Protein AF-A0A7S1UY72-F1 (afdb_monomer_lite)

Foldseek 3Di:
DPQPAAVPLPHDPPHDDVVVVVVVVVDDDDNDDDQLDPDDAQSLVCQFQVDRCVQLVVDDPPDDPDVVSCVSVVPTHTPLNVCVVVPHQFEDEADRHDPDDPVVVCVSHPYYDPDDHDQDDQDDDPVVCVVCPPDNPDCPSSQFADPPDDPPVRVVTRDRPPDDD

InterPro domains:
  IPR000917 Sulfatase, N-terminal [PF00884] (8-113)
  IPR017850 Alkaline-phosphatase-like, core domain superfamily [G3DSA:3.40.720.10] (2-156)
  IPR017850 Alkaline-phosphatase-like, core domain superfamily [SSF53649] (11-151)

Radius of gyration: 19.49 Å; chains: 1; bounding box: 45×44×46 Å

pLDDT: mean 70.37, std 16.97, range [24.56, 96.69]

Structure (mmCIF, N/CA/C/O backbone):
data_AF-A0A7S1UY72-F1
#
_entry.id   AF-A0A7S1UY72-F1
#
loop_
_atom_site.group_PDB
_atom_site.id
_atom_site.type_symbol
_atom_site.label_atom_id
_atom_site.label_alt_id
_atom_site.label_comp_id
_atom_site.label_asym_id
_atom_site.label_entity_id
_atom_site.label_seq_id
_atom_site.pdbx_PDB_ins_code
_atom_site.Cartn_x
_atom_site.Cartn_y
_atom_site.Cartn_z
_atom_site.occupancy
_atom_site.B_iso_or_equiv
_atom_site.auth_seq_id
_atom_site.auth_comp_id
_atom_site.auth_asym_id
_atom_site.auth_atom_id
_atom_site.pdbx_PDB_model_num
ATOM 1 N N . ASP A 1 1 ? 6.124 1.953 -16.980 1.00 37.62 1 ASP A N 1
ATOM 2 C CA . ASP A 1 1 ? 5.553 0.634 -16.626 1.00 37.62 1 ASP A CA 1
ATOM 3 C C . ASP A 1 1 ? 5.113 0.530 -15.151 1.00 37.62 1 ASP A C 1
ATOM 5 O O . ASP A 1 1 ? 5.929 0.352 -14.254 1.00 37.62 1 ASP A O 1
ATOM 9 N N . LEU A 1 2 ? 3.808 0.696 -14.908 1.00 39.97 2 LEU A N 1
ATOM 10 C CA . LEU A 1 2 ? 3.116 0.484 -13.626 1.00 39.97 2 LEU A CA 1
ATOM 11 C C . LEU A 1 2 ? 2.650 -0.979 -13.531 1.00 39.97 2 LEU A C 1
ATOM 13 O O . LEU A 1 2 ? 1.483 -1.217 -13.250 1.00 39.97 2 LEU A O 1
ATOM 17 N N . ASN A 1 3 ? 3.532 -1.935 -13.832 1.00 47.75 3 ASN A N 1
ATOM 18 C CA . ASN A 1 3 ? 3.219 -3.362 -13.855 1.00 47.75 3 ASN A CA 1
ATOM 19 C C . ASN A 1 3 ? 2.817 -3.857 -12.450 1.00 47.75 3 ASN A C 1
ATOM 21 O O . ASN A 1 3 ? 3.625 -4.338 -11.657 1.00 47.75 3 ASN A O 1
ATOM 25 N N . ASP A 1 4 ? 1.532 -3.711 -12.150 1.00 61.53 4 ASP A N 1
ATOM 26 C CA . ASP A 1 4 ? 0.777 -4.156 -10.978 1.00 61.53 4 ASP A CA 1
ATOM 27 C C . ASP A 1 4 ? 0.202 -5.567 -11.170 1.00 61.53 4 ASP A C 1
ATOM 29 O O . ASP A 1 4 ? -0.657 -6.029 -10.418 1.00 61.53 4 ASP A O 1
ATOM 33 N N . MET A 1 5 ? 0.704 -6.259 -12.188 1.00 69.62 5 MET A N 1
ATOM 34 C CA . MET A 1 5 ? 0.189 -7.516 -12.691 1.00 69.62 5 MET A CA 1
ATOM 35 C C . MET A 1 5 ? 0.377 -8.647 -11.685 1.00 69.62 5 MET A C 1
ATOM 37 O O . MET A 1 5 ? 1.388 -9.335 -11.701 1.00 69.62 5 MET A O 1
ATOM 41 N N . ILE A 1 6 ? -0.602 -8.873 -10.815 1.00 81.94 6 ILE A N 1
ATOM 42 C CA . ILE A 1 6 ? -0.671 -10.089 -10.003 1.00 81.94 6 ILE A CA 1
ATOM 43 C C . ILE A 1 6 ? -1.174 -11.254 -10.860 1.00 81.94 6 ILE A C 1
ATOM 45 O O . ILE A 1 6 ? -2.006 -11.076 -11.747 1.00 81.94 6 ILE A O 1
ATOM 49 N N . GLU A 1 7 ? -0.690 -12.463 -10.577 1.00 83.19 7 GLU A N 1
ATOM 50 C CA . GLU A 1 7 ? -0.951 -13.678 -11.374 1.00 83.19 7 GLU A CA 1
ATOM 51 C C . GLU A 1 7 ? -2.451 -13.966 -11.611 1.00 83.19 7 GLU A C 1
ATOM 53 O O . GLU A 1 7 ? -2.829 -14.641 -12.560 1.00 83.19 7 GLU A O 1
ATOM 58 N N . THR A 1 8 ? -3.316 -13.472 -10.731 1.00 82.44 8 THR A N 1
ATOM 59 C CA . THR A 1 8 ? -4.751 -13.774 -10.650 1.00 82.44 8 THR A CA 1
ATOM 60 C C . THR A 1 8 ? -5.668 -12.701 -11.247 1.00 82.44 8 THR A C 1
ATOM 62 O O . THR A 1 8 ? -6.884 -12.853 -11.157 1.00 82.44 8 THR A O 1
ATOM 65 N N . LEU A 1 9 ? -5.122 -11.632 -11.839 1.00 85.56 9 LEU A N 1
ATOM 66 C CA . LEU A 1 9 ? -5.877 -10.552 -12.499 1.00 85.56 9 LEU A CA 1
ATOM 67 C C . LEU A 1 9 ? -5.342 -10.291 -13.917 1.00 85.56 9 LEU A C 1
ATOM 69 O O . LEU A 1 9 ? -4.945 -9.174 -14.234 1.00 85.56 9 LEU A O 1
ATOM 73 N N . ASP A 1 10 ? -5.276 -11.341 -14.740 1.00 80.75 10 ASP A N 1
ATOM 74 C CA . ASP A 1 10 ? -4.728 -11.298 -16.108 1.00 80.75 10 ASP A CA 1
ATOM 75 C C . ASP A 1 10 ? -3.290 -10.748 -16.184 1.00 80.75 10 ASP A C 1
ATOM 77 O O . ASP A 1 10 ? -2.871 -10.140 -17.170 1.00 80.75 10 ASP A O 1
ATOM 81 N N . GLY A 1 11 ? -2.518 -10.971 -15.117 1.00 76.62 11 GLY A N 1
ATOM 82 C CA . GLY A 1 11 ? -1.134 -10.536 -15.037 1.00 76.62 11 GLY A CA 1
ATOM 83 C C . GLY A 1 11 ? -0.204 -11.284 -15.996 1.00 76.62 11 GLY A C 1
ATOM 84 O O . GLY A 1 11 ? -0.499 -12.381 -16.472 1.00 76.62 11 GLY A O 1
ATOM 85 N N . HIS A 1 12 ? 0.964 -10.698 -16.267 1.00 80.81 12 HIS A N 1
ATOM 86 C CA . HIS A 1 12 ? 1.964 -11.272 -17.165 1.00 80.81 12 HIS A CA 1
ATOM 87 C C . HIS A 1 12 ? 2.362 -12.707 -16.743 1.00 80.81 12 HIS A C 1
ATOM 89 O O . HIS A 1 12 ? 2.625 -12.925 -15.558 1.00 80.81 12 HIS A O 1
ATOM 95 N N . PRO A 1 13 ? 2.526 -13.677 -17.673 1.00 80.25 13 PRO A N 1
ATOM 96 C CA . PRO A 1 13 ? 2.805 -15.087 -17.343 1.00 80.25 13 PRO A CA 1
ATOM 97 C C . PRO A 1 13 ? 4.064 -15.343 -16.501 1.00 80.25 13 PRO A C 1
ATOM 99 O O . PRO A 1 13 ? 4.228 -16.415 -15.923 1.00 80.25 13 PRO A O 1
ATOM 102 N N . GLN A 1 14 ? 4.989 -14.381 -16.455 1.00 78.81 14 GLN A N 1
ATOM 103 C CA . GLN A 1 14 ? 6.200 -14.475 -15.634 1.00 78.81 14 GLN A CA 1
ATOM 104 C C . GLN A 1 14 ? 5.970 -14.095 -14.164 1.00 78.81 14 GLN A C 1
ATOM 106 O O . GLN A 1 14 ? 6.830 -14.385 -13.330 1.00 78.81 14 GLN A O 1
ATOM 111 N N . VAL A 1 15 ? 4.851 -13.447 -13.825 1.00 79.19 15 VAL A N 1
ATOM 112 C CA . VAL A 1 15 ? 4.600 -12.994 -12.458 1.00 79.19 15 VAL A CA 1
ATOM 113 C C . VAL A 1 15 ? 4.172 -14.163 -11.582 1.00 79.19 15 VAL A C 1
ATOM 115 O O . VAL A 1 15 ? 3.207 -14.868 -11.861 1.00 79.19 15 VAL A O 1
ATOM 118 N N . LYS A 1 16 ? 4.897 -14.346 -10.477 1.00 83.06 16 LYS A N 1
ATOM 119 C CA . LYS A 1 16 ? 4.622 -15.370 -9.468 1.00 83.06 16 LYS A CA 1
ATOM 120 C C . LYS A 1 16 ? 4.271 -14.695 -8.151 1.00 83.06 16 LYS A C 1
ATOM 122 O O . LYS A 1 16 ? 5.156 -14.233 -7.432 1.00 83.06 16 LYS A O 1
ATOM 127 N N . THR A 1 17 ? 2.986 -14.667 -7.809 1.00 89.06 17 THR A N 1
ATOM 128 C CA . THR A 1 17 ? 2.483 -14.046 -6.571 1.00 89.06 17 THR A CA 1
ATOM 129 C C . THR A 1 17 ? 1.678 -15.041 -5.726 1.00 89.06 17 THR A C 1
ATOM 131 O O . THR A 1 17 ? 0.512 -14.780 -5.419 1.00 89.06 17 THR A O 1
ATOM 134 N N . PRO A 1 18 ? 2.273 -16.176 -5.296 1.00 90.81 18 PRO A N 1
ATOM 135 C CA . PRO A 1 18 ? 1.534 -17.264 -4.646 1.00 90.81 18 PRO A CA 1
ATOM 136 C C . PRO A 1 18 ? 0.851 -16.832 -3.340 1.00 90.81 18 PRO A C 1
ATOM 138 O O . PRO A 1 18 ? -0.255 -17.271 -3.036 1.00 90.81 18 PRO A O 1
ATOM 141 N N . ASN A 1 19 ? 1.470 -15.918 -2.584 1.00 92.88 19 ASN A N 1
ATOM 142 C CA . ASN A 1 19 ? 0.880 -15.379 -1.356 1.00 92.88 19 ASN A CA 1
ATOM 143 C C . ASN A 1 19 ? -0.342 -14.488 -1.625 1.00 92.88 19 ASN A C 1
ATOM 145 O O . ASN A 1 19 ? -1.293 -14.527 -0.848 1.00 92.88 19 ASN A O 1
ATOM 149 N N . ILE A 1 20 ? -0.332 -13.716 -2.717 1.00 92.56 20 ILE A N 1
ATOM 150 C CA . ILE A 1 20 ? -1.474 -12.882 -3.116 1.00 92.56 20 ILE A CA 1
ATOM 151 C C . ILE A 1 20 ? -2.597 -13.755 -3.671 1.00 92.56 20 ILE A C 1
ATOM 153 O O . ILE A 1 20 ? -3.744 -13.569 -3.276 1.00 92.56 20 ILE A O 1
ATOM 157 N N . ARG A 1 21 ? -2.273 -14.760 -4.497 1.00 91.56 21 ARG A N 1
ATOM 158 C CA . ARG A 1 21 ? -3.246 -15.758 -4.966 1.00 91.56 21 ARG A CA 1
ATOM 159 C C . ARG A 1 21 ? -3.988 -16.395 -3.791 1.00 91.56 21 ARG A C 1
ATOM 161 O O . ARG A 1 21 ? -5.212 -16.339 -3.742 1.00 91.56 21 ARG A O 1
ATOM 168 N N . ARG A 1 22 ? -3.250 -16.922 -2.809 1.00 94.75 22 ARG A N 1
ATOM 169 C CA . ARG A 1 22 ? -3.833 -17.542 -1.609 1.00 94.75 22 ARG A CA 1
ATOM 170 C C . ARG A 1 22 ? -4.723 -16.572 -0.821 1.00 94.75 22 ARG A C 1
ATOM 172 O O . ARG A 1 22 ? -5.740 -16.975 -0.260 1.00 94.75 22 ARG A O 1
ATOM 179 N N . LEU A 1 23 ? -4.341 -15.293 -0.747 1.00 94.62 23 LEU A N 1
ATOM 180 C CA . LEU A 1 23 ? -5.172 -14.271 -0.110 1.00 94.62 23 LEU A CA 1
ATOM 181 C C . LEU A 1 23 ? -6.482 -14.068 -0.883 1.00 94.62 23 LEU A C 1
ATOM 183 O O . LEU A 1 23 ? -7.543 -14.038 -0.267 1.00 94.62 23 LEU A O 1
ATOM 187 N N . MET A 1 24 ? -6.423 -13.980 -2.213 1.00 92.94 24 MET A N 1
ATOM 188 C CA . MET A 1 24 ? -7.605 -13.804 -3.063 1.00 92.94 24 MET A CA 1
ATOM 189 C C . MET A 1 24 ? -8.580 -14.981 -2.984 1.00 92.94 24 MET A C 1
ATOM 191 O O . MET A 1 24 ? -9.782 -14.751 -2.953 1.00 92.94 24 MET A O 1
ATOM 195 N N . GLU A 1 25 ? -8.086 -16.217 -2.879 1.00 94.06 25 GLU A N 1
ATOM 196 C CA . GLU A 1 25 ? -8.919 -17.424 -2.714 1.00 94.06 25 GLU A CA 1
ATOM 197 C C . GLU A 1 25 ? -9.764 -17.411 -1.429 1.00 94.06 25 GLU A C 1
ATOM 199 O O . GLU A 1 25 ? -10.766 -18.116 -1.334 1.00 94.06 25 GLU A O 1
ATOM 204 N N . THR A 1 26 ? -9.365 -16.615 -0.435 1.00 96.69 26 THR A N 1
ATOM 205 C CA . THR A 1 26 ? -10.006 -16.555 0.888 1.00 96.69 26 THR A CA 1
ATOM 206 C C . THR A 1 26 ? -10.572 -15.175 1.231 1.00 96.69 26 THR A C 1
ATOM 208 O O . THR A 1 26 ? -11.023 -14.962 2.355 1.00 96.69 26 THR A O 1
ATOM 211 N N . SER A 1 27 ? -10.571 -14.238 0.278 1.00 96.00 27 SER A N 1
ATOM 212 C CA . SER A 1 27 ? -10.969 -12.841 0.489 1.00 96.00 27 SER A CA 1
ATOM 213 C C . SER A 1 27 ? -11.944 -12.353 -0.580 1.00 96.00 27 SER A C 1
ATOM 215 O O . SER A 1 27 ? -12.146 -12.978 -1.617 1.00 96.00 27 SER A O 1
ATOM 217 N N . VAL A 1 28 ? -12.523 -11.176 -0.350 1.00 94.75 28 VAL A N 1
ATOM 218 C CA . VAL A 1 28 ? -13.255 -10.445 -1.389 1.00 94.75 28 VAL A CA 1
ATOM 219 C C . VAL A 1 28 ? -12.253 -9.701 -2.269 1.00 94.75 28 VAL A C 1
ATOM 221 O O . VAL A 1 28 ? -11.420 -8.949 -1.764 1.00 94.75 28 VAL A O 1
ATOM 224 N N . SER A 1 29 ? -12.352 -9.898 -3.583 1.00 91.31 29 SER A N 1
ATOM 225 C CA . SER A 1 29 ? -11.509 -9.222 -4.573 1.00 91.31 29 SER A CA 1
ATOM 226 C C . SER A 1 29 ? -12.309 -8.157 -5.319 1.00 91.31 29 SER A C 1
ATOM 228 O O . SER A 1 29 ? -13.420 -8.418 -5.778 1.00 91.31 29 SER A O 1
ATOM 230 N N . PHE A 1 30 ? -11.735 -6.963 -5.459 1.00 90.81 30 PHE A N 1
ATOM 231 C CA . PHE A 1 30 ? -12.332 -5.862 -6.215 1.00 90.81 30 PHE A CA 1
ATOM 232 C C . PHE A 1 30 ? -11.676 -5.771 -7.591 1.00 90.81 30 PHE A C 1
ATOM 234 O O . PHE A 1 30 ? -10.473 -5.549 -7.685 1.00 90.81 30 PHE A O 1
ATOM 241 N N . THR A 1 31 ? -12.467 -5.893 -8.655 1.00 88.38 31 THR A N 1
ATOM 242 C CA . THR A 1 31 ? -11.990 -5.745 -10.044 1.00 88.38 31 THR A CA 1
ATOM 243 C C . THR A 1 31 ? -11.926 -4.285 -10.501 1.00 88.38 31 THR A C 1
ATOM 245 O O . THR A 1 31 ? -11.349 -3.986 -11.539 1.00 88.38 31 THR A O 1
ATOM 248 N N . GLN A 1 32 ? -12.504 -3.368 -9.718 1.00 89.69 32 GLN A N 1
ATOM 249 C CA . GLN A 1 32 ? -12.519 -1.926 -9.970 1.00 89.69 32 GLN A CA 1
ATOM 250 C C . GLN A 1 32 ? -12.139 -1.169 -8.690 1.00 89.69 32 GLN A C 1
ATOM 252 O O . GLN A 1 32 ? -12.993 -0.657 -7.967 1.00 89.69 32 GLN A O 1
ATOM 257 N N . ALA A 1 33 ? -10.839 -1.136 -8.388 1.00 89.69 33 ALA A N 1
ATOM 258 C CA . ALA A 1 33 ? -10.268 -0.418 -7.250 1.00 89.69 33 ALA A CA 1
ATOM 259 C C . ALA A 1 33 ? -9.374 0.727 -7.750 1.00 89.69 33 ALA A C 1
ATOM 261 O O . ALA A 1 33 ? -8.217 0.525 -8.109 1.00 89.69 33 ALA A O 1
ATOM 262 N N . HIS A 1 34 ? -9.918 1.943 -7.799 1.00 91.00 34 HIS A N 1
ATOM 263 C CA . HIS A 1 34 ? -9.231 3.093 -8.389 1.00 91.00 34 HIS A CA 1
ATOM 264 C C . HIS A 1 34 ? -8.509 3.943 -7.340 1.00 91.00 34 HIS A C 1
ATOM 266 O O . HIS A 1 34 ? -9.065 4.286 -6.296 1.00 91.00 34 HIS A O 1
ATOM 272 N N . ALA A 1 35 ? -7.278 4.356 -7.651 1.00 90.62 35 ALA A N 1
ATOM 273 C CA . ALA A 1 35 ? -6.602 5.415 -6.912 1.00 90.62 35 ALA A CA 1
ATOM 274 C C . ALA A 1 35 ? -7.235 6.776 -7.236 1.00 90.62 35 ALA A C 1
ATOM 276 O O . ALA A 1 35 ? -7.596 7.050 -8.378 1.00 90.62 35 ALA A O 1
ATOM 277 N N . THR A 1 36 ? -7.297 7.674 -6.251 1.00 90.81 36 THR A N 1
ATOM 278 C CA . THR A 1 36 ? -7.864 9.022 -6.441 1.00 90.81 36 THR A CA 1
ATOM 279 C C . THR A 1 36 ? -7.008 9.932 -7.326 1.00 90.81 36 THR A C 1
ATOM 281 O O . THR A 1 36 ? -7.493 10.947 -7.819 1.00 90.81 36 THR A O 1
ATOM 284 N N . ILE A 1 37 ? -5.729 9.591 -7.511 1.00 88.00 37 ILE A N 1
ATOM 285 C CA . ILE A 1 37 ? -4.772 10.276 -8.384 1.00 88.00 37 ILE A CA 1
ATOM 286 C C . ILE A 1 37 ? -3.579 9.341 -8.665 1.00 88.00 37 ILE A C 1
ATOM 288 O O . ILE A 1 37 ? -3.120 8.663 -7.740 1.00 88.00 37 ILE A O 1
ATOM 292 N N . PRO A 1 38 ? -3.019 9.308 -9.890 1.00 87.31 38 PRO A N 1
ATOM 293 C CA . PRO A 1 38 ? -1.881 8.451 -10.236 1.00 87.31 38 PRO A CA 1
ATOM 294 C C . PRO A 1 38 ? -0.534 9.051 -9.781 1.00 87.31 38 PRO A C 1
ATOM 296 O O . PRO A 1 38 ? 0.433 9.103 -10.535 1.00 87.31 38 PRO A O 1
ATOM 299 N N . GLN A 1 39 ? -0.451 9.547 -8.541 1.00 81.62 39 GLN A N 1
ATOM 300 C CA . GLN A 1 39 ? 0.793 10.079 -7.977 1.00 81.62 39 GLN A CA 1
ATOM 301 C C . GLN A 1 39 ? 0.962 9.682 -6.507 1.00 81.62 39 GLN A C 1
ATOM 303 O O . GLN A 1 39 ? 0.041 9.782 -5.700 1.00 81.62 39 GLN A O 1
ATOM 308 N N . CYS A 1 40 ? 2.180 9.266 -6.141 1.00 77.88 40 CYS A N 1
ATOM 309 C CA . CYS A 1 40 ? 2.477 8.603 -4.870 1.00 77.88 40 CYS A CA 1
ATOM 310 C C . CYS A 1 40 ? 2.064 9.399 -3.620 1.00 77.88 40 CYS A C 1
ATOM 312 O O . CYS A 1 40 ? 1.341 8.869 -2.778 1.00 77.88 40 CYS A O 1
ATOM 314 N N . LYS A 1 41 ? 2.516 10.653 -3.478 1.00 75.38 41 LYS A N 1
ATOM 315 C CA . LYS A 1 41 ? 2.227 11.480 -2.297 1.00 75.38 41 LYS A CA 1
ATOM 316 C C . LYS A 1 41 ? 0.734 11.823 -2.170 1.00 75.38 41 LYS A C 1
ATOM 318 O O . LYS A 1 41 ? 0.174 11.564 -1.105 1.00 75.38 41 LYS A O 1
ATOM 323 N N . PRO A 1 42 ? 0.073 12.378 -3.205 1.00 80.06 42 PRO A N 1
ATOM 324 C CA . PRO A 1 42 ? -1.327 12.772 -3.091 1.00 80.06 42 PRO A CA 1
ATOM 325 C C . PRO A 1 42 ? -2.286 11.580 -3.015 1.00 80.06 42 PRO A C 1
ATOM 327 O O . PRO A 1 42 ? -3.266 11.657 -2.280 1.00 80.06 42 PRO A O 1
ATOM 330 N N . SER A 1 43 ? -1.966 10.446 -3.651 1.00 85.25 43 SER A N 1
ATOM 331 C CA . SER A 1 43 ? -2.733 9.200 -3.510 1.00 85.25 43 SER A CA 1
ATOM 332 C C . SER A 1 43 ? -2.729 8.694 -2.062 1.00 85.25 43 SER A C 1
ATOM 334 O O . SER A 1 43 ? -3.789 8.463 -1.484 1.00 85.25 43 SER A O 1
ATOM 336 N N . ARG A 1 44 ? -1.551 8.616 -1.418 1.00 83.25 44 ARG A N 1
ATOM 337 C CA . ARG A 1 44 ? -1.430 8.184 -0.010 1.00 83.25 44 ARG A CA 1
ATOM 338 C C . ARG A 1 44 ? -2.104 9.156 0.954 1.00 83.25 44 ARG A C 1
ATOM 340 O O . ARG A 1 44 ? -2.785 8.723 1.875 1.00 83.25 44 ARG A O 1
ATOM 347 N N . CYS A 1 45 ? -1.937 10.462 0.737 1.00 80.50 45 CYS A N 1
ATOM 348 C CA . CYS A 1 45 ? -2.616 11.480 1.540 1.0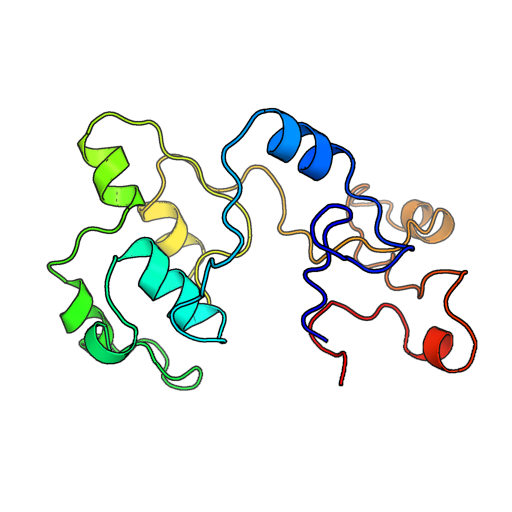0 80.50 45 CYS A CA 1
ATOM 349 C C . CYS A 1 45 ? -4.139 11.328 1.449 1.00 80.50 45 CYS A C 1
ATOM 351 O O . CYS A 1 45 ? -4.819 11.353 2.473 1.00 80.50 45 CYS A O 1
ATOM 353 N N . SER A 1 46 ? -4.659 11.115 0.241 1.00 85.44 46 SER A N 1
ATOM 354 C CA . SER A 1 46 ? -6.085 10.919 0.007 1.00 85.44 46 SER A CA 1
ATOM 355 C C . SER A 1 46 ? -6.617 9.658 0.688 1.00 85.44 46 SER A C 1
ATOM 357 O O . SER A 1 46 ? -7.597 9.735 1.420 1.00 85.44 46 SER A O 1
ATOM 359 N N . PHE A 1 47 ? -5.914 8.531 0.548 1.00 87.75 47 PHE A N 1
ATOM 360 C CA . PHE A 1 47 ? -6.265 7.279 1.221 1.00 87.75 47 PHE A CA 1
ATOM 361 C C . PHE A 1 47 ? -6.314 7.425 2.749 1.00 87.75 47 PHE A C 1
ATOM 363 O O . PHE A 1 47 ? -7.268 6.991 3.386 1.00 87.75 47 PHE A O 1
ATOM 370 N N . LEU A 1 48 ? -5.304 8.065 3.346 1.00 84.12 48 LEU A N 1
ATOM 371 C CA . LEU A 1 48 ? -5.195 8.179 4.802 1.00 84.12 48 LEU A CA 1
ATOM 372 C C . LEU A 1 48 ? -6.157 9.197 5.408 1.00 84.12 48 LE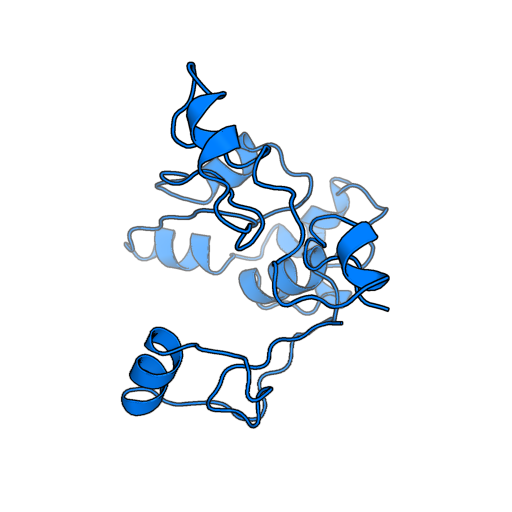U A C 1
ATOM 374 O O . LEU A 1 48 ? -6.560 9.020 6.549 1.00 84.12 48 LEU A O 1
ATOM 378 N N . SER A 1 49 ? -6.481 10.271 4.692 1.00 82.75 49 SER A N 1
ATOM 379 C CA . SER A 1 49 ? -7.380 11.322 5.191 1.00 82.75 49 SER A CA 1
ATOM 380 C C . SER A 1 49 ? -8.843 11.108 4.806 1.00 82.75 49 SER A C 1
ATOM 382 O O . SER A 1 49 ? -9.711 11.783 5.346 1.00 82.75 49 SER A O 1
ATOM 384 N N . GLY A 1 50 ? -9.125 10.230 3.838 1.00 87.00 50 GLY A N 1
ATOM 385 C CA . GLY A 1 50 ? -10.454 10.099 3.237 1.00 87.00 50 GLY A CA 1
ATOM 386 C C . GLY A 1 50 ? -10.866 11.293 2.366 1.00 87.00 50 GLY A C 1
ATOM 387 O O . GLY A 1 50 ? -12.002 11.348 1.903 1.00 87.00 50 GLY A O 1
ATOM 388 N N . LEU A 1 51 ? -9.968 12.255 2.128 1.00 85.50 51 LEU A N 1
ATOM 389 C CA . LEU A 1 51 ? -10.238 13.433 1.309 1.00 85.50 51 LEU A CA 1
ATOM 390 C C . LEU A 1 51 ? -9.714 13.265 -0.110 1.00 85.50 51 LEU A C 1
ATOM 392 O O . LEU A 1 51 ? -8.638 12.712 -0.332 1.00 85.50 51 LEU A O 1
ATOM 396 N N . TYR A 1 52 ? -10.411 13.840 -1.087 1.00 87.19 52 TYR A N 1
ATOM 397 C CA . TYR A 1 52 ? -9.847 13.960 -2.426 1.00 87.19 52 TYR A CA 1
ATOM 398 C C . TYR A 1 52 ? -8.621 14.892 -2.430 1.00 87.19 52 TYR A C 1
ATOM 400 O O . TYR A 1 52 ? -8.588 15.872 -1.677 1.00 87.19 52 TYR A O 1
ATOM 408 N N . PRO A 1 53 ? -7.636 14.663 -3.323 1.00 81.75 53 PRO A N 1
ATOM 409 C CA . PRO A 1 53 ? -6.450 15.518 -3.431 1.00 81.75 53 PRO A CA 1
ATOM 410 C C . PRO A 1 53 ? -6.772 17.006 -3.634 1.00 81.75 53 PRO A C 1
ATOM 412 O O . PRO A 1 53 ? -6.077 17.873 -3.108 1.00 81.75 53 PRO A O 1
ATOM 415 N N . HIS A 1 54 ? -7.854 17.322 -4.358 1.00 82.75 54 HIS A N 1
ATOM 416 C CA . HIS A 1 54 ? -8.291 18.705 -4.568 1.00 82.75 54 HIS A CA 1
ATOM 417 C C . HIS A 1 54 ? -8.855 19.362 -3.298 1.00 82.75 54 HIS A C 1
ATOM 419 O O . HIS A 1 54 ? -8.718 20.571 -3.125 1.00 82.75 54 HIS A O 1
ATOM 425 N N . THR A 1 55 ? -9.426 18.574 -2.384 1.00 80.88 55 THR A N 1
ATOM 426 C CA . THR A 1 55 ? -9.935 19.040 -1.087 1.00 80.88 55 THR A CA 1
ATOM 427 C C . THR A 1 55 ? -8.797 19.271 -0.099 1.00 80.88 55 THR A C 1
ATOM 429 O O . THR A 1 55 ? -8.742 20.318 0.545 1.00 80.88 55 THR A O 1
ATOM 432 N N . SER A 1 56 ? -7.846 18.333 -0.014 1.00 72.88 56 SER A N 1
ATOM 433 C CA . SER A 1 56 ? -6.658 18.479 0.840 1.00 72.88 56 SER A CA 1
ATOM 434 C C . SER A 1 56 ? -5.655 19.505 0.297 1.00 72.88 56 SER A C 1
ATOM 436 O O . SER A 1 56 ? -4.725 19.894 1.000 1.00 72.88 56 SER A O 1
ATOM 438 N N . LYS A 1 57 ? -5.835 19.938 -0.962 1.00 72.81 57 LYS A N 1
ATOM 439 C CA . LYS A 1 57 ? -4.929 20.793 -1.749 1.00 72.81 57 LYS A CA 1
ATOM 440 C C . LYS A 1 57 ? -3.546 20.184 -1.971 1.00 72.81 57 LYS A C 1
ATOM 442 O O . LYS A 1 57 ? -2.678 20.823 -2.560 1.00 72.81 57 LYS A O 1
ATOM 447 N N . TYR A 1 58 ? -3.332 18.940 -1.565 1.00 70.12 58 TYR A N 1
ATOM 448 C CA . TYR A 1 58 ? -2.067 18.243 -1.705 1.00 70.12 58 TYR A CA 1
ATOM 449 C C . TYR A 1 58 ? -2.031 17.562 -3.078 1.00 70.12 58 TYR A C 1
ATOM 451 O O . TYR A 1 58 ? -2.346 16.385 -3.181 1.00 70.12 58 TYR A O 1
ATOM 459 N N . ILE A 1 59 ? -1.737 18.324 -4.143 1.00 62.75 59 ILE A N 1
ATOM 460 C CA . ILE A 1 59 ? -1.853 17.871 -5.551 1.00 62.75 59 ILE A CA 1
ATOM 461 C C . ILE A 1 59 ? -0.507 17.890 -6.302 1.00 62.75 59 ILE A C 1
ATOM 463 O O . ILE A 1 59 ? -0.345 17.147 -7.264 1.00 62.75 59 ILE A O 1
ATOM 467 N N . PHE A 1 60 ? 0.480 18.698 -5.878 1.00 58.94 60 PHE A N 1
ATOM 468 C CA . PHE A 1 60 ? 1.705 18.924 -6.662 1.00 58.94 60 PHE A CA 1
ATOM 469 C C . PHE A 1 60 ? 3.004 18.615 -5.893 1.00 58.94 60 PHE A C 1
ATOM 471 O O . PHE A 1 60 ? 3.172 19.070 -4.762 1.00 58.94 60 PHE A O 1
ATOM 478 N N . PRO A 1 61 ? 3.966 17.901 -6.512 1.00 52.09 61 PRO A N 1
ATOM 479 C CA . PRO A 1 61 ? 5.166 17.377 -5.852 1.00 52.09 61 PRO A CA 1
ATOM 480 C C . PRO A 1 61 ? 6.205 18.445 -5.477 1.00 52.09 61 PRO A C 1
ATOM 482 O O . PRO A 1 61 ? 7.019 18.184 -4.588 1.00 52.09 61 PRO A O 1
ATOM 485 N N . ASN A 1 62 ? 6.152 19.619 -6.121 1.00 51.66 62 ASN A N 1
ATOM 486 C CA . ASN A 1 62 ? 7.146 20.697 -6.002 1.00 51.66 62 ASN A CA 1
ATOM 487 C C . ASN A 1 62 ? 6.779 21.769 -4.972 1.00 51.66 62 ASN A C 1
ATOM 489 O O . ASN A 1 62 ? 7.597 22.629 -4.655 1.00 51.66 62 ASN A O 1
ATOM 493 N N . ASN A 1 63 ? 5.574 21.705 -4.412 1.00 48.41 63 ASN A N 1
ATOM 494 C CA . ASN A 1 63 ? 5.244 22.504 -3.251 1.00 48.41 63 ASN A CA 1
ATOM 495 C C . ASN A 1 63 ? 5.626 21.676 -2.027 1.00 48.41 63 ASN A C 1
ATOM 497 O O . ASN A 1 63 ? 4.905 20.759 -1.634 1.00 48.41 63 ASN A O 1
ATOM 501 N N . LEU A 1 64 ? 6.785 21.985 -1.431 1.00 49.69 64 LEU A N 1
ATOM 502 C CA . LEU A 1 64 ? 7.046 21.624 -0.036 1.00 49.69 64 LEU A CA 1
ATOM 503 C C . LEU A 1 64 ? 5.776 21.935 0.771 1.00 49.69 64 LEU A C 1
ATOM 505 O O . LEU A 1 64 ? 5.142 22.955 0.476 1.00 49.69 64 LEU A O 1
ATOM 509 N N . PRO A 1 65 ? 5.372 21.088 1.736 1.00 50.91 65 PRO A N 1
ATOM 510 C CA . PRO A 1 65 ? 4.187 21.348 2.536 1.00 50.91 65 PRO A CA 1
ATOM 511 C C . PRO A 1 65 ? 4.423 22.632 3.332 1.00 50.91 65 PRO A C 1
ATOM 513 O O . PRO A 1 65 ? 4.973 22.628 4.429 1.00 50.91 65 PRO A O 1
ATOM 516 N N . LYS A 1 66 ? 4.039 23.761 2.741 1.00 50.31 66 LYS A N 1
ATOM 517 C CA . LYS A 1 66 ? 3.863 25.020 3.437 1.00 50.31 66 LYS A CA 1
ATOM 518 C C . LYS A 1 66 ? 2.846 24.786 4.564 1.00 50.31 66 LYS A C 1
ATOM 520 O O . LYS A 1 66 ? 1.931 23.976 4.386 1.00 50.31 66 LYS A O 1
ATOM 525 N N . PRO A 1 67 ? 2.971 25.476 5.705 1.00 48.31 67 PRO A N 1
ATOM 526 C CA . PRO A 1 67 ? 2.032 25.367 6.821 1.00 48.31 67 PRO A CA 1
ATOM 527 C C . PRO A 1 67 ? 0.555 25.462 6.392 1.00 48.31 67 PRO A C 1
ATOM 529 O O . PRO A 1 67 ? -0.295 24.779 6.956 1.00 48.31 67 PRO A O 1
ATOM 532 N N . GLU A 1 68 ? 0.245 26.218 5.335 1.00 45.28 68 GLU A N 1
ATOM 533 C CA . GLU A 1 68 ? -1.099 26.297 4.748 1.00 45.28 68 GLU A CA 1
ATOM 534 C C . GLU A 1 68 ? -1.661 24.991 4.139 1.00 45.28 68 GLU A C 1
ATOM 536 O O . GLU A 1 68 ? -2.882 24.845 4.094 1.00 45.28 68 GLU A O 1
ATOM 541 N N . PHE A 1 69 ? -0.846 24.006 3.729 1.00 50.81 69 PHE A N 1
ATOM 542 C CA . PHE A 1 69 ? -1.360 22.687 3.300 1.00 50.81 69 PHE A CA 1
ATOM 543 C C . PHE A 1 69 ? -1.958 21.902 4.468 1.00 50.81 69 PHE A C 1
ATOM 545 O O . PHE A 1 69 ? -2.892 21.123 4.289 1.00 50.81 69 PHE A O 1
ATOM 552 N N . PHE A 1 70 ? -1.471 22.156 5.682 1.00 51.06 70 PHE A N 1
ATOM 553 C CA . PHE A 1 70 ? -2.054 21.583 6.884 1.00 51.06 70 PHE A CA 1
ATOM 554 C C . PHE A 1 70 ? -3.407 22.207 7.207 1.00 51.06 70 PHE A C 1
ATOM 556 O O . PHE A 1 70 ? -4.146 21.605 7.966 1.00 51.06 70 PHE A O 1
ATOM 563 N N . TRP A 1 71 ? -3.795 23.350 6.628 1.00 47.25 71 TRP A N 1
ATOM 564 C CA . TRP A 1 71 ? -5.091 23.969 6.929 1.00 47.25 71 TRP A CA 1
ATOM 565 C C . TRP A 1 71 ? -6.277 23.085 6.517 1.00 47.25 71 TRP A C 1
ATOM 567 O O . TRP A 1 71 ? -7.237 22.966 7.272 1.00 47.25 71 TRP A O 1
ATOM 577 N N . GLY A 1 72 ? -6.189 22.409 5.363 1.00 52.03 72 GLY A N 1
ATOM 578 C CA . GLY A 1 72 ? -7.215 21.458 4.911 1.00 52.03 72 GLY A CA 1
ATOM 579 C C . GLY A 1 72 ? -7.262 20.161 5.729 1.00 52.03 72 GLY A C 1
ATOM 580 O O . GLY A 1 72 ? -8.284 19.483 5.744 1.00 52.03 72 GLY A O 1
ATOM 581 N N . LEU A 1 73 ? -6.173 19.838 6.435 1.00 61.41 73 LEU A N 1
ATOM 582 C CA . LEU A 1 73 ? -6.028 18.630 7.252 1.00 61.41 73 LEU A CA 1
ATOM 583 C C . LEU A 1 73 ? -6.085 18.904 8.765 1.00 61.41 73 LEU A C 1
ATOM 585 O O . LEU A 1 73 ? -6.180 17.968 9.545 1.00 61.41 73 LEU A O 1
ATOM 589 N N . LYS A 1 74 ? -6.070 20.170 9.201 1.00 61.94 74 LYS A N 1
ATOM 590 C CA . LYS A 1 74 ? -5.938 20.585 10.612 1.00 61.94 74 LYS A CA 1
ATOM 591 C C . LYS A 1 74 ? -7.053 20.046 11.506 1.00 61.94 74 LYS A C 1
ATOM 593 O O . LYS A 1 74 ? -6.857 19.871 12.702 1.00 61.94 74 LYS A O 1
ATOM 598 N N . HIS A 1 75 ? -8.222 19.819 10.919 1.00 68.31 75 HIS A N 1
ATOM 599 C CA . HIS A 1 75 ? -9.411 19.307 11.597 1.00 68.31 75 HIS A CA 1
ATOM 600 C C . HIS A 1 75 ? -9.815 17.921 11.096 1.00 68.31 75 HIS A C 1
ATOM 602 O O . HIS A 1 75 ? -10.926 17.476 11.368 1.00 68.31 75 HIS A O 1
ATOM 608 N N . GLN A 1 76 ? -8.949 17.262 10.328 1.00 72.50 76 GLN A N 1
ATOM 609 C CA . GLN A 1 76 ? -9.237 15.964 9.743 1.00 72.50 76 GLN A CA 1
ATOM 610 C C . GLN A 1 76 ? -8.388 14.911 10.414 1.00 72.50 76 GLN A C 1
ATOM 612 O O . GLN A 1 76 ? -7.167 15.026 10.486 1.00 72.50 76 GLN A O 1
ATOM 617 N N . ARG A 1 77 ? -9.069 13.878 10.893 1.00 79.31 77 ARG A N 1
ATOM 618 C CA . ARG A 1 77 ? -8.422 12.722 11.482 1.00 79.31 77 ARG A CA 1
ATOM 619 C C . ARG A 1 77 ? -8.020 11.766 10.373 1.00 79.31 77 ARG A C 1
ATOM 621 O O . ARG A 1 77 ? -8.845 11.400 9.539 1.00 79.31 77 ARG A O 1
ATOM 628 N N . THR A 1 78 ? -6.768 11.344 10.374 1.00 83.44 78 THR A N 1
ATOM 629 C CA . THR A 1 78 ? -6.313 10.267 9.498 1.00 83.44 78 THR A CA 1
ATOM 630 C C . THR A 1 78 ? -6.839 8.912 9.974 1.00 83.44 78 THR A C 1
ATOM 632 O O . THR A 1 78 ? -7.174 8.725 11.144 1.00 83.44 78 THR A O 1
ATOM 635 N N . LEU A 1 79 ? -6.852 7.924 9.081 1.00 86.69 79 LEU A N 1
ATOM 636 C CA . LEU A 1 79 ? -7.213 6.542 9.389 1.00 86.69 79 LEU A CA 1
ATOM 637 C C . LEU A 1 79 ? -6.415 5.991 10.586 1.00 86.69 79 LEU A C 1
ATOM 639 O O . LEU A 1 79 ? -6.968 5.316 11.446 1.00 86.69 79 LEU A O 1
ATOM 643 N N . VAL A 1 80 ? -5.123 6.324 10.668 1.00 86.50 80 VAL A N 1
ATOM 644 C CA . VAL A 1 80 ? -4.230 5.870 11.747 1.00 86.50 80 VAL A CA 1
ATOM 645 C C . VAL A 1 80 ? -4.601 6.512 13.085 1.00 86.50 80 VAL A C 1
ATOM 647 O O . VAL A 1 80 ? -4.728 5.810 14.086 1.00 86.50 80 VAL A O 1
ATOM 650 N N . GLU A 1 81 ? -4.827 7.828 13.110 1.00 85.31 81 GLU A N 1
ATOM 651 C CA . GLU A 1 81 ? -5.277 8.535 14.317 1.00 85.31 81 GLU A CA 1
ATOM 652 C C . GLU A 1 81 ? -6.642 8.023 14.786 1.00 85.31 81 GLU A C 1
ATOM 654 O O . GLU A 1 81 ? -6.854 7.838 15.982 1.00 85.31 81 GLU A O 1
ATOM 659 N N . HIS A 1 82 ? -7.550 7.716 13.854 1.00 89.00 82 HIS A N 1
ATOM 660 C CA . HIS A 1 82 ? -8.841 7.122 14.186 1.00 89.00 82 HIS A CA 1
ATOM 661 C C . HIS A 1 82 ? -8.684 5.787 14.915 1.00 89.00 82 HIS A C 1
ATOM 663 O O . HIS A 1 82 ? -9.309 5.595 15.955 1.00 89.00 82 HIS A O 1
ATOM 669 N N . PHE A 1 83 ? -7.827 4.891 14.426 1.00 92.38 83 PHE A N 1
ATOM 670 C CA . PHE A 1 83 ? -7.564 3.622 15.104 1.00 92.38 83 PHE A CA 1
ATOM 671 C C . PHE A 1 83 ? -6.899 3.816 16.474 1.00 92.38 83 PHE A C 1
ATOM 673 O O . PHE A 1 83 ? -7.370 3.237 17.455 1.00 92.38 83 PHE A O 1
ATOM 680 N N . ASN A 1 84 ? -5.878 4.674 16.569 1.00 88.62 84 ASN A N 1
ATOM 681 C CA . ASN A 1 84 ? -5.201 4.977 17.836 1.00 88.62 84 ASN A CA 1
ATOM 682 C C . ASN A 1 84 ? -6.172 5.444 18.924 1.00 88.62 84 ASN A C 1
ATOM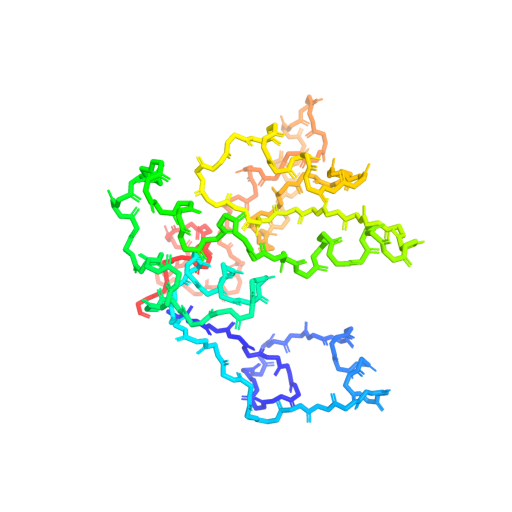 684 O O . ASN A 1 84 ? -6.142 4.947 20.048 1.00 88.62 84 ASN A O 1
ATOM 688 N N . GLU A 1 85 ? -7.047 6.392 18.592 1.00 90.12 85 GLU A N 1
ATOM 689 C CA . GLU A 1 85 ? -8.000 6.957 19.548 1.00 90.12 85 GLU A CA 1
ATOM 690 C C . GLU A 1 85 ? -9.109 5.977 19.958 1.00 90.12 85 GLU A C 1
ATOM 692 O O . GLU A 1 85 ? -9.753 6.179 20.984 1.00 90.12 85 GLU A O 1
ATOM 697 N N . ASN A 1 86 ? -9.315 4.904 19.193 1.00 95.62 86 ASN A N 1
ATOM 698 C CA . ASN A 1 86 ? -10.312 3.870 19.474 1.00 95.62 86 ASN A CA 1
ATOM 699 C C . ASN A 1 86 ? -9.689 2.584 20.048 1.00 95.62 86 ASN A C 1
ATOM 701 O O . ASN A 1 86 ? -10.265 1.505 19.932 1.00 95.62 86 ASN A O 1
ATOM 705 N N . GLY A 1 87 ? -8.512 2.689 20.674 1.00 95.19 87 GLY A N 1
ATOM 706 C CA . GLY A 1 87 ? -7.897 1.597 21.435 1.00 95.19 87 GLY A CA 1
ATOM 707 C C . GLY A 1 87 ? -7.173 0.544 20.595 1.00 95.19 87 GLY A C 1
ATOM 708 O O . GLY A 1 87 ? -6.778 -0.489 21.134 1.00 95.19 87 GLY A O 1
ATOM 709 N N . TYR A 1 88 ? -6.970 0.787 19.298 1.00 95.81 88 TYR A N 1
ATOM 710 C CA . TYR A 1 88 ? -6.169 -0.105 18.464 1.00 95.81 88 TYR A CA 1
ATOM 711 C C . TYR A 1 88 ? -4.684 0.169 18.651 1.00 95.81 88 TYR A C 1
ATOM 713 O O . TYR A 1 88 ? -4.252 1.318 18.764 1.00 95.81 88 TYR A O 1
ATOM 721 N N . TYR A 1 89 ? -3.899 -0.905 18.597 1.00 93.50 89 TYR A N 1
ATOM 722 C CA . TYR A 1 89 ? -2.461 -0.787 18.453 1.00 93.50 89 TYR A CA 1
ATOM 723 C C . TYR A 1 89 ? -2.096 -0.506 16.992 1.00 93.50 89 TYR A C 1
ATOM 725 O O . TYR A 1 89 ? -2.434 -1.301 16.112 1.00 93.50 89 TYR A O 1
ATOM 733 N N . THR A 1 90 ? -1.401 0.600 16.718 1.00 89.62 90 THR A N 1
ATOM 734 C CA . THR A 1 90 ? -0.993 0.964 15.353 1.00 89.62 90 THR A CA 1
ATOM 735 C C . THR A 1 90 ? 0.517 0.852 15.153 1.00 89.62 90 THR A C 1
ATOM 737 O O . THR A 1 90 ? 1.328 1.435 15.881 1.00 89.62 90 THR A O 1
ATOM 740 N N . ALA A 1 91 ? 0.904 0.128 14.102 1.00 88.25 91 ALA A N 1
ATOM 741 C CA . ALA A 1 91 ? 2.291 -0.026 13.687 1.00 88.25 91 ALA A CA 1
ATOM 742 C C . ALA A 1 91 ? 2.464 0.264 12.191 1.00 88.25 91 ALA A C 1
ATOM 744 O O . ALA A 1 91 ? 1.633 -0.139 11.377 1.00 88.25 91 ALA A O 1
ATOM 745 N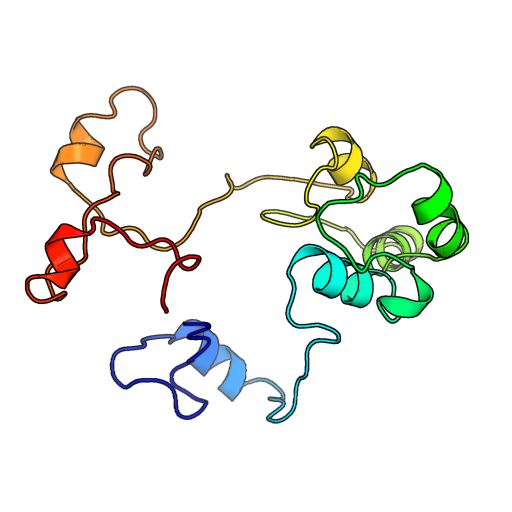 N . GLY A 1 92 ? 3.557 0.940 11.827 1.00 81.06 92 GLY A N 1
ATOM 746 C CA . GLY A 1 92 ? 3.846 1.325 10.446 1.00 81.06 92 GLY A CA 1
ATOM 747 C C . GLY A 1 92 ? 5.292 1.056 10.015 1.00 81.06 92 GLY A C 1
ATOM 748 O O . GLY A 1 92 ? 6.230 1.132 10.811 1.00 81.06 92 GLY A O 1
ATOM 749 N N . THR A 1 93 ? 5.481 0.756 8.728 1.00 79.81 93 THR A N 1
ATOM 750 C CA . THR A 1 93 ? 6.796 0.564 8.095 1.00 79.81 93 THR A CA 1
ATOM 751 C C . THR A 1 93 ? 6.776 0.978 6.615 1.00 79.81 93 THR A C 1
ATOM 753 O O . THR A 1 93 ? 5.712 1.101 6.006 1.00 79.81 93 THR A O 1
ATOM 756 N N . GLY A 1 94 ? 7.952 1.206 6.022 1.00 74.56 94 GLY A N 1
ATOM 757 C CA . GLY A 1 94 ? 8.122 1.480 4.592 1.00 74.56 94 GLY A CA 1
ATOM 758 C C . GLY A 1 94 ? 7.816 2.918 4.139 1.00 74.56 94 GLY A C 1
ATOM 759 O O . GLY A 1 94 ? 8.029 3.900 4.855 1.00 74.56 94 GLY A O 1
ATOM 760 N N . LYS A 1 95 ? 7.360 3.055 2.886 1.00 71.12 95 LYS A N 1
ATOM 761 C CA . LYS A 1 95 ? 7.175 4.337 2.176 1.00 71.12 95 LYS A CA 1
ATOM 762 C C . LYS A 1 95 ? 5.836 4.987 2.548 1.00 71.12 95 LYS A C 1
ATOM 764 O O . LYS A 1 95 ? 4.833 4.725 1.898 1.00 71.12 95 LYS A O 1
ATOM 769 N N . PHE A 1 96 ? 5.797 5.853 3.559 1.00 65.19 96 PHE A N 1
ATOM 770 C CA . PHE A 1 96 ? 4.527 6.433 4.038 1.00 65.19 96 PHE A CA 1
ATOM 771 C C . PHE A 1 96 ? 4.342 7.913 3.667 1.00 65.19 96 PHE A C 1
ATOM 773 O O . PHE A 1 96 ? 3.482 8.221 2.846 1.00 65.19 96 PHE A O 1
ATOM 780 N N . TYR A 1 97 ? 5.213 8.813 4.140 1.00 60.38 97 TYR A N 1
ATOM 781 C CA . TYR A 1 97 ? 5.197 10.238 3.778 1.00 60.38 97 TYR A CA 1
ATOM 782 C C . TYR A 1 97 ? 6.467 10.653 3.024 1.00 60.38 97 TYR A C 1
ATOM 784 O O . TYR A 1 97 ? 7.580 10.349 3.445 1.00 60.38 97 TYR A O 1
ATOM 792 N N . HIS A 1 98 ? 6.321 11.366 1.903 1.00 50.00 98 HIS A N 1
ATOM 793 C CA . HIS A 1 98 ? 7.454 11.959 1.181 1.00 50.00 98 HIS A CA 1
ATOM 794 C C . HIS A 1 98 ? 7.755 13.364 1.702 1.00 50.00 98 HIS A C 1
ATOM 796 O O . HIS A 1 98 ? 6.967 14.281 1.477 1.00 50.00 98 HIS A O 1
ATOM 802 N N . GLY A 1 99 ? 8.924 13.546 2.315 1.00 44.62 99 GLY A N 1
ATOM 803 C CA . GLY A 1 99 ? 9.422 14.862 2.733 1.00 44.62 99 GLY A CA 1
ATOM 804 C C . GLY A 1 99 ? 9.061 15.275 4.161 1.00 44.62 99 GLY A C 1
ATOM 805 O O . GLY A 1 99 ? 9.466 16.349 4.590 1.00 44.62 99 GLY A O 1
ATOM 806 N N . TYR A 1 100 ? 8.360 14.430 4.921 1.00 48.00 100 TYR A N 1
ATOM 807 C CA . TYR A 1 100 ? 8.316 14.576 6.374 1.00 48.00 100 TYR A CA 1
ATOM 808 C C . TYR A 1 100 ? 9.583 13.968 6.962 1.00 48.00 100 TYR A C 1
ATOM 810 O O . TYR A 1 100 ? 10.024 12.899 6.532 1.00 48.00 100 TYR A O 1
ATOM 818 N N . SER A 1 101 ? 10.177 14.640 7.951 1.00 48.25 101 SER A N 1
ATOM 819 C CA . SER A 1 101 ? 11.249 14.016 8.720 1.00 48.25 101 SER A CA 1
ATOM 820 C C . SER A 1 101 ? 10.718 12.709 9.315 1.00 48.25 101 SER A C 1
ATOM 822 O O . SER A 1 101 ? 9.577 12.643 9.772 1.00 48.25 101 SER A O 1
ATOM 824 N N . TYR A 1 102 ? 11.547 11.670 9.336 1.00 48.44 102 TYR A N 1
ATOM 825 C CA . TYR A 1 102 ? 11.263 10.389 9.992 1.00 48.44 102 TYR A CA 1
ATOM 826 C C . TYR A 1 102 ? 10.639 10.551 11.400 1.00 48.44 102 TYR A C 1
ATOM 828 O O . TYR A 1 102 ? 9.822 9.735 11.819 1.00 48.44 102 TYR A O 1
ATOM 836 N N . LYS A 1 103 ? 10.963 11.651 12.101 1.00 47.47 103 LYS A N 1
ATOM 837 C CA . LYS A 1 103 ? 10.380 12.034 13.395 1.00 47.47 103 LYS A CA 1
ATOM 838 C C . LYS A 1 103 ? 8.884 12.366 13.328 1.00 47.47 103 LYS A C 1
ATOM 840 O O . LYS A 1 103 ? 8.151 11.935 14.207 1.00 47.47 103 LYS A O 1
ATOM 845 N N . ALA A 1 104 ? 8.431 13.088 12.303 1.00 55.47 104 ALA A N 1
ATOM 846 C CA . ALA A 1 104 ? 7.017 13.422 12.129 1.00 55.47 104 ALA A CA 1
ATOM 847 C C . ALA A 1 104 ? 6.188 12.203 11.698 1.00 55.47 104 ALA A C 1
ATOM 849 O O . ALA A 1 104 ? 5.047 12.064 12.110 1.00 55.47 104 ALA A O 1
ATOM 850 N N . THR A 1 105 ? 6.761 11.266 10.935 1.00 57.19 105 THR A N 1
ATOM 851 C CA . THR A 1 105 ? 6.075 9.995 10.651 1.00 57.19 105 THR A CA 1
ATOM 852 C C . THR A 1 105 ? 5.921 9.160 11.924 1.00 57.19 105 THR A C 1
ATOM 854 O O . THR A 1 105 ? 4.864 8.584 12.144 1.00 57.19 105 THR A O 1
ATOM 857 N N . LYS A 1 106 ? 6.930 9.155 12.808 1.00 56.19 106 LYS A N 1
ATOM 858 C CA . LYS A 1 106 ? 6.885 8.451 14.100 1.00 56.19 106 LYS A CA 1
ATOM 859 C C . LYS A 1 106 ? 5.772 8.923 15.035 1.00 56.19 106 LYS A C 1
ATOM 861 O O . LYS A 1 106 ? 5.276 8.104 15.789 1.00 56.19 106 LYS A O 1
ATOM 866 N N . SER A 1 107 ? 5.377 10.196 15.006 1.00 65.19 107 SER A N 1
ATOM 867 C CA . SER A 1 107 ? 4.366 10.704 15.945 1.00 65.19 107 SER A CA 1
ATOM 868 C C . SER A 1 107 ? 2.944 10.210 15.663 1.00 65.19 107 SER A C 1
ATOM 870 O O . SER A 1 107 ? 2.110 10.280 16.556 1.00 65.19 107 SER A O 1
ATOM 872 N N . PHE A 1 108 ? 2.661 9.705 14.457 1.00 69.94 108 PHE A N 1
ATOM 873 C CA . PHE A 1 108 ? 1.337 9.170 14.108 1.00 69.94 108 PHE A CA 1
ATOM 874 C C . PHE A 1 108 ? 1.146 7.707 14.509 1.00 69.94 108 PHE A C 1
ATOM 876 O O . PHE A 1 108 ? 0.016 7.246 14.640 1.00 69.94 108 PHE A O 1
ATOM 883 N N . TRP A 1 109 ? 2.239 6.968 14.683 1.00 79.12 109 TRP A N 1
ATOM 884 C CA . TRP A 1 109 ? 2.216 5.533 14.935 1.00 79.12 109 TRP A CA 1
ATOM 885 C C . TRP A 1 109 ? 2.716 5.246 16.340 1.00 79.12 109 TRP A C 1
ATOM 887 O O . TRP A 1 109 ? 3.736 5.789 16.759 1.00 79.12 109 TRP A O 1
ATOM 897 N N . GLN A 1 110 ? 2.066 4.331 17.051 1.00 84.25 110 GLN A N 1
ATOM 898 C CA . GLN A 1 110 ? 2.589 3.884 18.345 1.00 84.25 110 GLN A CA 1
ATOM 899 C C . GLN A 1 110 ? 3.891 3.098 18.171 1.00 84.25 110 GLN A C 1
ATOM 901 O O . GLN A 1 110 ? 4.752 3.091 19.050 1.00 84.25 110 GLN A O 1
ATOM 906 N N . THR A 1 111 ? 4.071 2.440 17.026 1.00 85.69 111 THR A N 1
ATOM 907 C CA . THR A 1 111 ? 5.344 1.826 16.648 1.00 85.69 111 THR A CA 1
ATOM 908 C C . THR A 1 111 ? 5.655 2.072 15.182 1.00 85.69 111 THR A C 1
ATOM 910 O O . THR A 1 111 ? 4.825 1.885 14.299 1.00 85.69 111 THR A O 1
ATOM 913 N N . TRP A 1 112 ? 6.881 2.509 14.913 1.00 77.75 112 TRP A N 1
ATOM 914 C CA . TRP A 1 112 ? 7.329 2.824 13.564 1.00 77.75 112 TRP A CA 1
ATOM 915 C C . TRP A 1 112 ? 8.708 2.237 13.296 1.00 77.75 112 TRP A C 1
ATOM 917 O O . TRP A 1 112 ? 9.660 2.500 14.041 1.00 77.75 112 TRP A O 1
ATOM 927 N N . GLY A 1 113 ? 8.826 1.522 12.183 1.00 69.19 113 GLY A N 1
ATOM 928 C CA . GLY A 1 113 ? 10.029 0.785 11.817 1.00 69.19 113 GLY A CA 1
ATOM 929 C C . GLY A 1 113 ? 9.976 -0.673 12.273 1.00 69.19 113 GLY A C 1
ATOM 930 O O . GLY A 1 113 ? 8.931 -1.181 12.659 1.00 69.19 113 GLY A O 1
ATOM 931 N N . GLY A 1 114 ? 11.109 -1.362 12.160 1.00 65.50 114 GLY A N 1
ATOM 932 C CA . GLY A 1 114 ? 11.228 -2.808 12.389 1.00 65.50 114 GLY A CA 1
ATOM 933 C C . GLY A 1 114 ? 11.845 -3.523 11.190 1.00 65.50 114 GLY A C 1
ATOM 934 O O . GLY A 1 114 ? 12.653 -4.419 11.374 1.00 65.50 114 GLY A O 1
ATOM 935 N N . ASN A 1 115 ? 11.576 -3.026 9.979 1.00 60.88 115 ASN A N 1
ATOM 936 C CA . ASN A 1 115 ? 12.268 -3.410 8.750 1.00 60.88 115 ASN A CA 1
ATOM 937 C C . ASN A 1 115 ? 12.821 -2.152 8.070 1.00 60.88 115 ASN A C 1
ATOM 939 O O . ASN A 1 115 ? 12.153 -1.112 8.061 1.00 60.88 115 ASN A O 1
ATOM 943 N N . ARG A 1 116 ? 14.039 -2.226 7.517 1.00 57.44 116 ARG A N 1
ATOM 944 C CA . ARG A 1 116 ? 14.560 -1.161 6.646 1.00 57.44 116 ARG A CA 1
ATOM 945 C C . ARG A 1 116 ? 13.675 -1.051 5.403 1.00 57.44 116 ARG A C 1
ATOM 947 O O . ARG A 1 116 ? 13.091 -2.037 4.962 1.00 57.44 116 ARG A O 1
ATOM 954 N N . THR A 1 117 ? 13.556 0.160 4.861 1.00 58.94 117 THR A N 1
ATOM 955 C CA . THR A 1 117 ? 12.884 0.367 3.576 1.00 58.94 117 THR A CA 1
ATOM 956 C C . THR A 1 117 ? 13.675 -0.370 2.504 1.00 58.94 117 THR A C 1
ATOM 958 O O . THR A 1 117 ? 14.790 0.038 2.195 1.00 58.94 117 THR A O 1
ATOM 961 N N . ASP A 1 118 ? 13.099 -1.441 1.973 1.00 55.97 118 ASP A N 1
ATOM 962 C CA . ASP A 1 118 ? 13.658 -2.196 0.858 1.00 55.97 118 ASP A CA 1
ATOM 963 C C . ASP A 1 118 ? 12.988 -1.728 -0.440 1.00 55.97 118 ASP A C 1
ATOM 965 O O . ASP A 1 118 ? 11.756 -1.724 -0.554 1.00 55.97 118 ASP A O 1
ATOM 969 N N . TYR A 1 119 ? 13.789 -1.249 -1.389 1.00 56.34 119 TYR A N 1
ATOM 970 C CA . TYR A 1 119 ? 13.308 -0.726 -2.665 1.00 56.34 119 TYR A CA 1
ATOM 971 C C . TYR A 1 119 ? 13.330 -1.832 -3.719 1.00 56.34 119 TYR A C 1
ATOM 973 O O . TYR A 1 119 ? 14.098 -1.789 -4.667 1.00 56.34 119 TYR A O 1
ATOM 981 N N . GLY A 1 120 ? 12.412 -2.784 -3.570 1.00 56.53 120 GLY A N 1
ATOM 982 C CA . GLY A 1 120 ? 12.098 -3.776 -4.596 1.00 56.53 120 GLY A CA 1
ATOM 983 C C . GLY A 1 120 ? 12.969 -5.036 -4.561 1.00 56.53 120 GLY A C 1
ATOM 984 O O . GLY A 1 120 ? 14.006 -5.080 -3.906 1.00 56.53 120 GLY A O 1
ATOM 985 N N . PRO A 1 121 ? 12.528 -6.108 -5.239 1.00 55.59 121 PRO A N 1
ATOM 986 C CA . PRO A 1 121 ? 13.301 -7.335 -5.305 1.00 55.59 121 PRO A CA 1
ATOM 987 C C . PRO A 1 121 ? 14.517 -7.130 -6.215 1.00 55.59 121 PRO A C 1
ATOM 989 O O . PRO A 1 121 ? 14.406 -7.179 -7.438 1.00 55.59 121 PRO A O 1
ATOM 992 N N . PHE A 1 122 ? 15.686 -6.928 -5.615 1.00 62.03 122 PHE A N 1
ATOM 993 C CA . PHE A 1 122 ? 16.951 -7.029 -6.332 1.00 62.03 122 PHE A CA 1
ATOM 994 C C . PHE A 1 122 ? 17.337 -8.492 -6.545 1.00 62.03 122 PHE A C 1
ATOM 996 O O . PHE A 1 122 ? 16.990 -9.386 -5.764 1.00 62.03 122 PHE A O 1
ATOM 1003 N N . VAL A 1 123 ? 18.066 -8.744 -7.626 1.00 64.50 123 VAL A N 1
ATOM 1004 C CA . VAL A 1 123 ? 18.609 -10.068 -7.920 1.00 64.50 123 VAL A CA 1
ATOM 1005 C C . VAL A 1 123 ? 19.684 -10.360 -6.888 1.00 64.50 123 VAL A C 1
ATOM 1007 O O . VAL A 1 123 ? 20.685 -9.659 -6.818 1.00 64.50 123 VAL A O 1
ATOM 1010 N N . TYR A 1 124 ? 19.492 -11.420 -6.109 1.00 61.62 124 TYR A N 1
ATOM 1011 C CA . TYR A 1 124 ? 20.449 -11.809 -5.082 1.00 61.62 124 TYR A CA 1
ATOM 1012 C C . TYR A 1 124 ? 21.825 -12.124 -5.693 1.00 61.62 124 TYR A C 1
ATOM 1014 O O . TYR A 1 124 ? 21.993 -13.145 -6.371 1.00 61.62 124 TYR A O 1
ATOM 1022 N N . ASN A 1 125 ? 22.818 -11.267 -5.441 1.00 64.56 125 ASN A N 1
ATOM 1023 C CA . ASN A 1 125 ? 24.180 -11.435 -5.927 1.00 64.56 125 ASN A CA 1
ATOM 1024 C C . ASN A 1 125 ? 25.060 -12.024 -4.817 1.00 64.56 125 ASN A C 1
ATOM 1026 O O . ASN A 1 125 ? 25.600 -11.312 -3.971 1.00 64.56 125 ASN A O 1
ATOM 1030 N N . LYS A 1 126 ? 25.258 -13.348 -4.846 1.00 55.38 126 LYS A N 1
ATOM 1031 C CA . LYS A 1 126 ? 26.090 -14.075 -3.864 1.00 55.38 126 LYS A CA 1
ATOM 1032 C C . LYS A 1 126 ? 27.502 -13.498 -3.702 1.00 55.38 126 LYS A C 1
ATOM 1034 O O . LYS A 1 126 ? 28.055 -13.566 -2.609 1.00 55.38 126 LYS A O 1
ATOM 1039 N N . THR A 1 127 ? 28.084 -12.947 -4.766 1.00 56.09 127 THR A N 1
ATOM 1040 C CA . THR A 1 127 ? 29.448 -12.399 -4.754 1.00 56.09 127 THR A CA 1
ATOM 1041 C C . THR A 1 127 ? 29.500 -11.037 -4.063 1.00 56.09 127 THR A C 1
ATOM 1043 O O . THR A 1 127 ? 30.469 -10.732 -3.378 1.00 56.09 127 THR A O 1
ATOM 1046 N N . ALA A 1 128 ? 28.440 -10.239 -4.196 1.00 55.00 128 ALA A N 1
ATOM 1047 C CA . ALA A 1 128 ? 28.332 -8.924 -3.577 1.00 55.00 128 ALA A CA 1
ATOM 1048 C C . ALA A 1 128 ? 27.898 -9.008 -2.102 1.00 55.00 128 ALA A C 1
ATOM 1050 O O . ALA A 1 128 ? 28.459 -8.319 -1.254 1.00 55.00 128 ALA A O 1
ATOM 1051 N N . ALA A 1 129 ? 27.014 -9.954 -1.768 1.00 50.03 129 ALA A N 1
ATOM 1052 C CA . ALA A 1 129 ? 26.681 -10.305 -0.386 1.00 50.03 129 ALA A CA 1
ATOM 1053 C C . ALA A 1 129 ? 27.905 -10.781 0.428 1.00 50.03 129 ALA A C 1
ATOM 1055 O O . ALA A 1 129 ? 27.933 -10.624 1.643 1.00 50.03 129 ALA A O 1
ATOM 1056 N N . ALA A 1 130 ? 28.928 -11.336 -0.234 1.00 47.22 130 ALA A N 1
ATOM 1057 C CA . ALA A 1 130 ? 30.200 -11.709 0.387 1.00 47.22 130 ALA A CA 1
ATOM 1058 C C . ALA A 1 130 ? 31.192 -10.534 0.535 1.00 47.22 130 ALA A C 1
ATOM 1060 O O . ALA A 1 130 ? 32.141 -10.642 1.307 1.00 47.22 130 ALA A O 1
ATOM 1061 N N . MET A 1 131 ? 30.989 -9.427 -0.192 1.00 48.84 131 MET A N 1
ATOM 1062 C CA . MET A 1 131 ? 31.807 -8.207 -0.099 1.00 48.84 131 MET A CA 1
ATOM 1063 C C . MET A 1 131 ? 31.285 -7.207 0.944 1.00 48.84 131 MET A C 1
ATOM 1065 O O . MET A 1 131 ? 32.046 -6.349 1.386 1.00 48.84 131 MET A O 1
ATOM 1069 N N . ASN A 1 132 ? 30.031 -7.340 1.387 1.00 51.72 132 ASN A N 1
ATOM 1070 C CA . ASN A 1 132 ? 29.471 -6.565 2.495 1.00 51.72 132 ASN A CA 1
ATOM 1071 C C . ASN A 1 132 ? 29.819 -7.221 3.839 1.00 51.72 132 ASN A C 1
ATOM 1073 O O . ASN A 1 132 ? 29.006 -7.924 4.434 1.00 51.72 132 ASN A O 1
ATOM 1077 N N . SER A 1 133 ? 31.046 -7.003 4.325 1.00 47.34 133 SER A N 1
ATOM 1078 C CA . SER A 1 133 ? 31.490 -7.509 5.635 1.00 47.34 133 SER A CA 1
ATOM 1079 C C . SER A 1 133 ? 30.797 -6.840 6.827 1.00 47.34 133 SER A C 1
ATOM 1081 O O . SER A 1 133 ? 30.785 -7.414 7.914 1.00 47.34 133 SER A O 1
ATOM 1083 N N . ASP A 1 134 ? 30.211 -5.653 6.630 1.00 55.25 134 ASP A N 1
ATOM 1084 C CA . ASP A 1 134 ? 29.795 -4.782 7.739 1.00 55.25 134 ASP A CA 1
ATOM 1085 C C . ASP A 1 134 ? 28.268 -4.722 7.940 1.00 55.25 134 ASP A C 1
ATOM 1087 O O . ASP A 1 134 ? 27.799 -4.382 9.027 1.00 55.25 134 ASP A O 1
ATOM 1091 N N . ASP A 1 135 ? 27.476 -5.099 6.931 1.00 53.12 135 ASP A N 1
ATOM 1092 C CA . ASP A 1 135 ? 26.022 -5.263 7.045 1.00 53.12 135 ASP A CA 1
ATOM 1093 C C . ASP A 1 135 ? 25.555 -6.414 6.133 1.00 53.12 135 ASP A C 1
ATOM 1095 O O . ASP A 1 135 ? 25.393 -6.221 4.925 1.00 53.12 135 ASP A O 1
ATOM 1099 N N . PRO A 1 136 ? 25.297 -7.617 6.682 1.00 51.75 136 PRO A N 1
ATOM 1100 C CA . PRO A 1 136 ? 24.866 -8.778 5.900 1.00 51.75 136 PRO A CA 1
ATOM 1101 C C . PRO A 1 136 ? 23.473 -8.608 5.264 1.00 51.75 136 PRO A C 1
ATOM 1103 O O . PRO A 1 136 ? 23.019 -9.497 4.543 1.00 51.75 136 PRO A O 1
ATOM 1106 N N . ASN A 1 137 ? 22.779 -7.492 5.527 1.00 51.81 137 ASN A N 1
ATOM 1107 C CA . ASN A 1 137 ? 21.488 -7.146 4.936 1.00 51.81 137 ASN A CA 1
ATOM 1108 C C . ASN A 1 137 ? 21.556 -5.947 3.972 1.00 51.81 137 ASN A C 1
ATOM 1110 O O . ASN A 1 137 ? 20.507 -5.529 3.473 1.00 51.81 137 ASN A O 1
ATOM 1114 N N . ASP A 1 138 ? 22.735 -5.376 3.704 1.00 55.47 138 ASP A N 1
ATOM 1115 C CA . ASP A 1 138 ? 22.879 -4.334 2.686 1.00 55.47 138 ASP A CA 1
ATOM 1116 C C . ASP A 1 138 ? 22.782 -4.952 1.282 1.00 55.47 138 ASP A C 1
ATOM 1118 O O . ASP A 1 138 ? 23.677 -5.666 0.828 1.00 55.47 138 ASP A O 1
ATOM 1122 N N . ARG A 1 139 ? 21.664 -4.679 0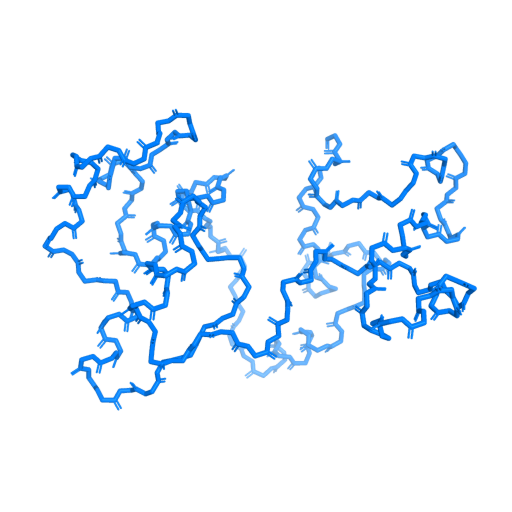.600 1.00 55.12 139 ARG A N 1
ATOM 1123 C CA . ARG A 1 139 ? 21.380 -5.125 -0.773 1.00 55.12 139 ARG A CA 1
ATOM 1124 C C . ARG A 1 139 ? 21.623 -4.046 -1.825 1.00 55.12 139 ARG A C 1
ATOM 1126 O O . ARG A 1 139 ? 21.296 -4.244 -2.989 1.00 55.12 139 ARG A O 1
ATOM 1133 N N . SER A 1 140 ? 22.224 -2.911 -1.463 1.00 53.22 140 SER A N 1
ATOM 1134 C CA . SER A 1 140 ? 22.584 -1.861 -2.432 1.00 53.22 140 SER A CA 1
ATOM 1135 C C . SER A 1 140 ? 23.548 -2.357 -3.520 1.00 53.22 140 SER A C 1
ATOM 1137 O O . SER A 1 140 ? 23.573 -1.831 -4.633 1.00 53.22 140 SER A O 1
ATOM 1139 N N . VAL A 1 141 ? 24.294 -3.420 -3.216 1.00 52.12 141 VAL A N 1
ATOM 1140 C CA . VAL A 1 141 ? 25.233 -4.105 -4.111 1.00 52.12 141 VAL A CA 1
ATOM 1141 C C . VAL A 1 141 ? 24.578 -5.182 -4.998 1.00 52.12 141 VAL A C 1
ATOM 1143 O O . VAL A 1 141 ? 25.217 -5.697 -5.915 1.00 52.12 141 VAL A O 1
ATOM 1146 N N . ASP A 1 142 ? 23.291 -5.483 -4.783 1.00 59.06 142 ASP A N 1
ATOM 1147 C CA . ASP A 1 142 ? 22.479 -6.403 -5.599 1.00 59.06 142 ASP A CA 1
ATOM 1148 C C . ASP A 1 142 ? 21.904 -5.718 -6.860 1.00 59.06 142 ASP A C 1
ATOM 1150 O O . ASP A 1 142 ? 21.016 -6.246 -7.529 1.00 59.06 142 ASP A O 1
ATOM 1154 N N . ASN A 1 143 ? 22.428 -4.540 -7.224 1.00 61.84 143 ASN A N 1
ATOM 1155 C CA . ASN A 1 143 ? 22.005 -3.712 -8.361 1.00 61.84 143 ASN A CA 1
ATOM 1156 C C . ASN A 1 143 ? 22.422 -4.303 -9.732 1.00 61.84 143 ASN A C 1
ATOM 1158 O O . ASN A 1 143 ? 22.930 -3.609 -10.614 1.00 61.84 143 ASN A O 1
ATOM 1162 N N . ILE A 1 144 ? 22.244 -5.610 -9.913 1.00 68.38 144 ILE A N 1
ATOM 1163 C CA . ILE A 1 144 ? 22.453 -6.320 -11.172 1.00 68.38 144 ILE A CA 1
ATOM 1164 C C . ILE A 1 144 ? 21.107 -6.565 -11.856 1.00 68.38 144 ILE A C 1
ATOM 1166 O O . ILE A 1 144 ? 20.086 -6.810 -11.212 1.00 68.38 144 ILE A O 1
ATOM 1170 N N . ALA A 1 145 ? 21.099 -6.517 -13.186 1.00 72.50 145 ALA A N 1
ATOM 1171 C CA . ALA A 1 145 ? 19.933 -6.917 -13.960 1.00 72.50 145 ALA A CA 1
ATOM 1172 C C . ALA A 1 145 ? 19.674 -8.426 -13.808 1.00 72.50 145 ALA A C 1
ATOM 1174 O O . ALA A 1 145 ? 20.611 -9.221 -13.684 1.00 72.50 145 ALA A O 1
ATOM 1175 N N . HIS A 1 146 ? 18.403 -8.834 -13.850 1.00 72.38 146 HIS A N 1
ATOM 1176 C CA . HIS A 1 146 ? 18.041 -10.249 -13.757 1.00 72.38 146 HIS A CA 1
ATOM 1177 C C . HIS A 1 146 ? 18.663 -11.042 -14.924 1.00 72.38 146 HIS A C 1
ATOM 1179 O O . HIS A 1 146 ? 18.614 -10.558 -16.057 1.00 72.38 146 HIS A O 1
ATOM 1185 N N . PRO A 1 147 ? 19.251 -12.238 -14.695 1.00 74.38 147 PRO A N 1
ATOM 1186 C CA . PRO A 1 147 ? 19.939 -13.006 -15.741 1.00 74.38 147 PRO A CA 1
ATOM 1187 C C . PRO A 1 147 ? 19.087 -13.266 -16.988 1.00 74.38 147 PRO A C 1
ATOM 1189 O O . PRO A 1 147 ? 19.616 -13.232 -18.101 1.00 74.38 147 PRO A O 1
ATOM 1192 N N . ASP A 1 148 ? 17.780 -13.449 -16.782 1.00 74.00 148 ASP A N 1
ATOM 1193 C CA . ASP A 1 148 ? 16.778 -13.684 -17.831 1.00 74.00 148 ASP A CA 1
ATOM 1194 C C . ASP A 1 148 ? 16.437 -12.436 -18.665 1.00 74.00 148 ASP A C 1
ATOM 1196 O O . ASP A 1 148 ? 15.768 -12.552 -19.691 1.00 74.00 148 ASP A O 1
ATOM 1200 N N . VAL A 1 149 ? 16.878 -11.239 -18.260 1.00 75.38 149 VAL A N 1
ATOM 1201 C CA . VAL A 1 149 ? 16.692 -10.026 -19.065 1.00 75.38 149 VAL A CA 1
ATOM 1202 C C . VAL A 1 149 ? 17.616 -10.114 -20.287 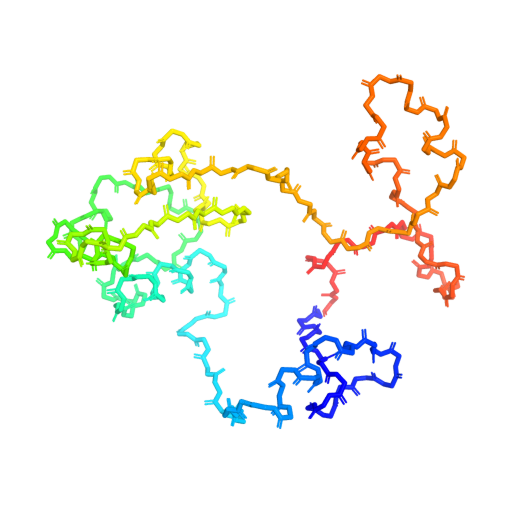1.00 75.38 149 VAL A C 1
ATOM 1204 O O . VAL A 1 149 ? 18.831 -10.282 -20.130 1.00 75.38 149 VAL A O 1
ATOM 1207 N N . PRO A 1 150 ? 17.093 -10.002 -21.521 1.00 78.69 150 PRO A N 1
ATOM 1208 C CA . PRO A 1 150 ? 17.916 -10.088 -22.718 1.00 78.69 150 PRO A CA 1
ATOM 1209 C C . PRO A 1 150 ? 18.750 -8.817 -22.932 1.00 78.69 150 PRO A C 1
ATOM 1211 O O . PRO A 1 150 ? 18.438 -7.724 -22.454 1.00 78.69 150 PRO A O 1
ATOM 1214 N N . TYR A 1 151 ? 19.834 -8.953 -23.694 1.00 79.12 151 TYR A N 1
ATOM 1215 C CA . TYR A 1 151 ? 20.573 -7.805 -24.221 1.00 79.12 151 TYR A CA 1
ATOM 1216 C C . TYR A 1 151 ? 19.697 -7.029 -25.234 1.00 79.12 151 TYR A C 1
ATOM 1218 O O . TYR A 1 151 ? 18.986 -7.675 -26.003 1.00 79.12 151 TYR A O 1
ATOM 1226 N N . PRO A 1 152 ? 19.738 -5.679 -25.280 1.00 82.69 152 PRO A N 1
ATOM 1227 C CA . PRO A 1 152 ? 20.605 -4.781 -24.509 1.00 82.69 152 PRO A CA 1
ATOM 1228 C C . PRO A 1 152 ? 20.035 -4.350 -23.151 1.00 82.69 152 PRO A C 1
ATOM 1230 O O . PRO A 1 152 ? 20.743 -3.700 -22.388 1.00 82.69 152 PRO A O 1
ATOM 1233 N N . PHE A 1 153 ? 18.795 -4.713 -22.815 1.00 77.56 153 PHE A N 1
ATOM 1234 C CA . PHE A 1 153 ? 18.111 -4.241 -21.602 1.00 77.56 153 PHE A CA 1
ATOM 1235 C C . PHE A 1 153 ? 18.850 -4.612 -20.313 1.00 77.56 153 PHE A C 1
ATOM 1237 O O . PHE A 1 153 ? 18.897 -3.823 -19.375 1.00 77.56 153 PHE A O 1
ATOM 1244 N N . ARG A 1 154 ? 19.522 -5.767 -20.293 1.00 76.50 154 ARG A N 1
ATOM 1245 C CA . ARG A 1 154 ? 20.348 -6.201 -19.155 1.00 76.50 154 ARG A CA 1
ATOM 1246 C C . ARG A 1 154 ? 21.534 -5.273 -18.857 1.00 76.50 154 ARG A C 1
ATOM 1248 O O . ARG A 1 154 ? 22.028 -5.270 -17.735 1.00 76.50 154 ARG A O 1
ATOM 1255 N N . ASN A 1 155 ? 21.986 -4.472 -19.825 1.00 77.88 155 ASN A N 1
ATOM 1256 C CA . ASN A 1 155 ? 23.076 -3.511 -19.625 1.00 77.88 155 ASN A CA 1
ATOM 1257 C C . ASN A 1 155 ? 22.625 -2.215 -18.933 1.00 77.88 155 ASN A C 1
ATOM 1259 O O . ASN A 1 155 ? 23.476 -1.402 -18.585 1.00 77.88 155 ASN A O 1
ATOM 1263 N N . LEU A 1 156 ? 21.319 -2.017 -18.723 1.00 72.88 156 LEU A N 1
ATOM 1264 C CA . LEU A 1 156 ? 20.784 -0.861 -17.997 1.00 72.88 156 LEU A CA 1
ATOM 1265 C C . LEU A 1 156 ? 21.001 -0.958 -16.472 1.00 72.88 156 LEU A C 1
ATOM 1267 O O . LEU A 1 156 ? 20.805 0.033 -15.778 1.00 72.88 156 LEU A O 1
ATOM 1271 N N . GLY A 1 157 ? 21.434 -2.117 -15.956 1.00 68.19 157 GLY A N 1
ATOM 1272 C CA . GLY A 1 157 ? 21.552 -2.381 -14.515 1.00 68.19 157 GLY A CA 1
ATOM 1273 C C . GLY A 1 157 ? 20.231 -2.858 -13.908 1.00 68.19 157 GLY A C 1
ATOM 1274 O O . GLY A 1 157 ? 19.317 -3.244 -14.644 1.00 68.19 157 GLY A O 1
ATOM 1275 N N . SER A 1 158 ? 20.114 -2.879 -12.575 1.00 65.44 158 SER A N 1
ATOM 1276 C CA . SER A 1 158 ? 18.792 -3.109 -11.991 1.00 65.44 158 SER A CA 1
ATOM 1277 C C . SER A 1 158 ? 17.919 -1.879 -12.236 1.00 65.44 158 SER A C 1
ATOM 1279 O O . SER A 1 158 ? 18.320 -0.737 -12.008 1.00 65.44 158 SER A O 1
ATOM 1281 N N . VAL A 1 159 ? 16.726 -2.124 -12.764 1.00 59.41 159 VAL A N 1
ATOM 1282 C CA . VAL A 1 159 ? 15.722 -1.087 -12.956 1.00 59.41 159 VAL A CA 1
ATOM 1283 C C . VAL A 1 159 ? 14.839 -1.141 -11.722 1.00 59.41 159 VAL A C 1
ATOM 1285 O O . VAL A 1 159 ? 14.037 -2.064 -11.572 1.00 59.41 159 VAL A O 1
ATOM 1288 N N . ASP A 1 160 ? 15.006 -0.178 -10.813 1.00 50.38 160 ASP A N 1
ATOM 1289 C CA . ASP A 1 160 ? 13.967 0.062 -9.820 1.00 50.38 160 ASP A CA 1
ATOM 1290 C C . ASP A 1 160 ? 12.696 0.491 -10.569 1.00 50.38 160 ASP A C 1
ATOM 1292 O O . ASP A 1 160 ? 12.766 1.129 -11.624 1.00 50.38 160 ASP A O 1
ATOM 1296 N N . GLY A 1 161 ? 11.527 0.093 -10.064 1.00 46.88 161 GLY A N 1
ATOM 1297 C CA . GLY A 1 161 ? 10.222 0.291 -10.710 1.00 46.88 161 GLY A CA 1
ATOM 1298 C C . GLY A 1 161 ? 9.787 1.752 -10.930 1.00 46.88 161 GLY A C 1
ATOM 1299 O O . GLY A 1 161 ? 8.590 2.023 -10.980 1.00 46.88 161 GLY A O 1
ATOM 1300 N N . SER A 1 162 ? 10.717 2.703 -11.027 1.00 32.38 162 SER A N 1
ATOM 1301 C CA . SER A 1 162 ? 10.488 4.109 -11.357 1.00 32.38 162 SER A CA 1
ATOM 1302 C C . SER A 1 162 ? 10.855 4.471 -12.805 1.00 32.38 162 SER A C 1
ATOM 1304 O O . SER A 1 162 ? 10.487 5.560 -13.241 1.00 32.38 162 SER A O 1
ATOM 1306 N N . PHE A 1 163 ? 11.528 3.597 -13.569 1.00 32.50 163 PHE A N 1
ATOM 1307 C CA . PHE A 1 163 ? 11.866 3.839 -14.983 1.00 32.50 163 PHE A CA 1
ATOM 1308 C C . PHE A 1 163 ? 11.560 2.630 -15.880 1.00 32.50 163 PHE A C 1
ATOM 1310 O O . PHE A 1 163 ? 12.448 1.960 -16.397 1.00 32.50 163 PHE A O 1
ATOM 1317 N N . GLY A 1 164 ? 10.276 2.381 -16.115 1.00 24.56 164 GLY A N 1
ATOM 1318 C CA . GLY A 1 164 ? 9.834 1.774 -17.372 1.00 24.56 164 GLY A CA 1
ATOM 1319 C C . GLY A 1 164 ? 9.146 2.864 -18.197 1.00 24.56 164 GLY A C 1
ATOM 1320 O O . GLY A 1 164 ? 8.389 3.617 -17.574 1.00 24.56 164 GLY A O 1
ATOM 1321 N N . PRO A 1 165 ? 9.394 2.983 -19.516 1.00 34.03 165 PRO A N 1
ATOM 1322 C CA . PRO A 1 165 ? 8.683 3.928 -20.381 1.00 34.03 165 PRO A CA 1
ATOM 1323 C C . PRO A 1 165 ? 7.152 3.821 -20.267 1.00 34.03 165 PRO A C 1
ATOM 1325 O O . PRO A 1 165 ? 6.636 2.815 -19.707 1.00 34.03 165 PRO A O 1
#

Secondary structure (DSSP, 8-state):
------TTTT--TT---HHHHHHHHTS---S----SSSSHHHHHHHHHHS--HHHH----TTS---GGGGGGTTT---HHHHHHHTT---EE-SS--SSS-HHHHHTT-SEE-SS----S-----HHHHTT-SS-TT--GGG-PPPTTSPTTGGGG----TT---

Sequence (165 aa):
DLNDMIETLDGHPQVKTPNIRRLMETSVSFTQAHATIPQCKPSRCSFLSGLYPHTSKYIFPNNLPKPEFFWGLKHQRTLVEHFNENGYYTAGTGKFYHGYSYKATKSFWQTWGGNRTDYGPFVYNKTAAAMNSDDPNDRSVDNIAHPDVPYPFRNLGSVDGSFGP

Organism: NCBI:txid210454